Protein AF-A0A3S5JE03-F1 (afdb_monomer_lite)

Structure (mmCIF, N/CA/C/O backbone):
data_AF-A0A3S5JE03-F1
#
_entry.id   AF-A0A3S5JE03-F1
#
loop_
_atom_site.group_PDB
_atom_site.id
_atom_site.type_symbol
_atom_site.label_atom_id
_atom_site.label_alt_id
_atom_site.label_comp_id
_atom_site.label_asym_id
_atom_site.label_entity_id
_atom_site.label_seq_id
_atom_site.pdbx_PDB_ins_code
_atom_site.Cartn_x
_atom_site.Cartn_y
_atom_site.Cartn_z
_atom_site.occupancy
_atom_site.B_iso_or_equiv
_atom_site.auth_seq_id
_atom_site.auth_comp_id
_atom_site.auth_asym_id
_atom_site.auth_atom_id
_atom_site.pdbx_PDB_model_num
ATOM 1 N N . MET A 1 1 ? 0.012 -0.424 -6.201 1.00 84.38 1 MET A N 1
ATOM 2 C CA . MET A 1 1 ? 1.418 -0.102 -6.520 1.00 84.38 1 MET A CA 1
ATOM 3 C C . MET A 1 1 ? 1.694 1.390 -6.757 1.00 84.38 1 MET A C 1
ATOM 5 O O . MET A 1 1 ? 2.856 1.760 -6.828 1.00 84.38 1 MET A O 1
ATOM 9 N N . VAL A 1 2 ? 0.685 2.280 -6.731 1.00 85.44 2 VAL A N 1
ATOM 10 C CA . VAL A 1 2 ? 0.815 3.744 -6.950 1.00 85.44 2 VAL A CA 1
ATOM 11 C C . VAL A 1 2 ? 2.055 4.395 -6.312 1.00 85.44 2 VAL A C 1
ATOM 13 O O . VAL A 1 2 ? 2.769 5.113 -7.003 1.00 85.44 2 VAL A O 1
ATOM 16 N N . ASN A 1 3 ? 2.371 4.105 -5.044 1.00 88.56 3 ASN A N 1
ATOM 17 C CA . ASN A 1 3 ? 3.534 4.696 -4.361 1.00 88.56 3 ASN A CA 1
ATOM 18 C C . ASN A 1 3 ? 4.882 4.281 -4.973 1.00 88.56 3 ASN A C 1
ATOM 20 O O . ASN A 1 3 ? 5.806 5.088 -5.026 1.00 88.56 3 ASN A O 1
ATOM 24 N N . ALA A 1 4 ? 4.996 3.048 -5.475 1.00 90.75 4 ALA A N 1
ATOM 25 C CA . ALA A 1 4 ? 6.182 2.611 -6.206 1.00 90.75 4 ALA A CA 1
ATOM 26 C C . ALA A 1 4 ? 6.282 3.298 -7.576 1.00 90.75 4 ALA A C 1
ATOM 28 O O . ALA A 1 4 ? 7.376 3.632 -8.012 1.00 90.75 4 ALA A O 1
ATOM 29 N N . HIS A 1 5 ? 5.150 3.575 -8.232 1.00 92.19 5 HIS A N 1
ATOM 30 C CA . HIS A 1 5 ? 5.124 4.248 -9.535 1.00 92.19 5 HIS A CA 1
ATOM 31 C C . HIS A 1 5 ? 5.550 5.705 -9.369 1.00 92.19 5 HIS A C 1
ATOM 33 O O . HIS A 1 5 ? 6.430 6.176 -10.080 1.00 92.19 5 HIS A O 1
ATOM 39 N N . PHE A 1 6 ? 5.007 6.372 -8.348 1.00 91.88 6 PHE A N 1
ATOM 40 C CA . PHE A 1 6 ? 5.437 7.704 -7.937 1.00 91.88 6 PHE A CA 1
ATOM 41 C C . PHE A 1 6 ? 6.944 7.757 -7.644 1.00 91.88 6 PHE A C 1
ATOM 43 O O . PHE A 1 6 ? 7.623 8.680 -8.085 1.00 91.88 6 PHE A O 1
ATOM 50 N N . ALA A 1 7 ? 7.493 6.759 -6.942 1.00 94.31 7 ALA A N 1
ATOM 51 C CA . ALA A 1 7 ? 8.920 6.722 -6.634 1.00 94.31 7 ALA A CA 1
ATOM 52 C C . ALA A 1 7 ? 9.804 6.656 -7.895 1.00 94.31 7 ALA A C 1
ATOM 54 O O . ALA A 1 7 ? 10.857 7.293 -7.919 1.00 94.31 7 ALA A O 1
ATOM 55 N N . VAL A 1 8 ? 9.375 5.942 -8.946 1.00 94.56 8 VAL A N 1
ATOM 56 C CA . VAL A 1 8 ? 10.075 5.908 -10.247 1.00 94.56 8 VAL A CA 1
ATOM 57 C C . VAL A 1 8 ? 10.191 7.309 -10.836 1.00 94.56 8 VAL A C 1
ATOM 59 O O . VAL A 1 8 ? 11.275 7.720 -11.249 1.00 94.56 8 VAL A O 1
ATOM 62 N N . GLU A 1 9 ? 9.094 8.059 -10.844 1.00 92.75 9 GLU A N 1
ATOM 63 C CA . GLU A 1 9 ? 9.060 9.411 -11.404 1.00 92.75 9 GLU A CA 1
ATOM 64 C C . GLU A 1 9 ? 9.859 10.394 -10.557 1.00 92.75 9 GLU A C 1
ATOM 66 O O . GLU A 1 9 ? 10.695 11.117 -11.093 1.00 92.75 9 GLU A O 1
ATOM 71 N N . LEU A 1 10 ? 9.688 10.345 -9.233 1.00 95.12 10 LEU A N 1
ATOM 72 C CA . LEU A 1 10 ? 10.436 11.168 -8.288 1.00 95.12 10 LEU A CA 1
ATOM 73 C C . LEU A 1 10 ? 11.948 11.015 -8.490 1.00 95.12 10 LEU A C 1
ATOM 75 O O . LEU A 1 10 ? 12.663 12.012 -8.604 1.00 95.12 10 LEU A O 1
ATOM 79 N N . VAL A 1 11 ? 12.441 9.775 -8.548 1.00 96.62 11 VAL A N 1
ATOM 80 C CA . VAL A 1 11 ? 13.871 9.500 -8.743 1.00 96.62 11 VAL A CA 1
ATOM 81 C C . VAL A 1 11 ? 14.324 9.950 -10.130 1.00 96.62 11 VAL A C 1
ATOM 83 O O . VAL A 1 11 ? 15.376 10.574 -10.244 1.00 96.62 11 VAL A O 1
ATOM 86 N N . ARG A 1 12 ? 13.529 9.697 -11.177 1.00 93.25 12 ARG A N 1
ATOM 87 C CA . ARG A 1 12 ? 13.852 10.119 -12.548 1.00 93.25 12 ARG A CA 1
ATOM 88 C C . ARG A 1 12 ? 13.977 11.638 -12.672 1.00 93.25 12 ARG A C 1
ATOM 90 O O . ARG A 1 12 ? 14.873 12.118 -13.357 1.00 93.25 12 ARG A O 1
ATOM 97 N N . GLU A 1 13 ? 13.073 12.385 -12.048 1.00 95.38 13 GLU A N 1
ATOM 98 C CA . GLU A 1 13 ? 12.999 13.843 -12.180 1.00 95.38 13 GLU A CA 1
ATOM 99 C C . GLU A 1 13 ? 14.013 14.574 -11.304 1.00 95.38 13 GLU A C 1
ATOM 101 O O . GLU A 1 13 ? 14.543 15.610 -11.703 1.00 95.38 13 GLU A O 1
ATOM 106 N N . THR A 1 14 ? 14.299 14.044 -10.115 1.00 97.38 14 THR A N 1
ATOM 107 C CA . THR A 1 14 ? 15.143 14.734 -9.127 1.00 97.38 14 THR A CA 1
ATOM 108 C C . THR A 1 14 ? 16.550 14.155 -9.006 1.00 97.38 14 THR A C 1
ATOM 110 O O . THR A 1 14 ? 17.433 14.805 -8.448 1.00 97.38 14 THR A O 1
ATOM 113 N N . GLY A 1 15 ? 16.775 12.925 -9.476 1.00 95.94 15 GLY A N 1
ATOM 114 C CA . GLY A 1 15 ? 18.012 12.179 -9.238 1.00 95.94 15 GLY A CA 1
ATOM 115 C C . GLY A 1 15 ? 18.223 11.789 -7.769 1.00 95.94 15 GLY A C 1
ATOM 116 O O . GLY A 1 15 ? 19.334 11.408 -7.392 1.00 95.94 15 GLY A O 1
ATOM 117 N N . CYS A 1 16 ? 17.199 11.911 -6.914 1.00 96.88 16 CYS A N 1
ATOM 118 C CA . CYS A 1 16 ? 17.308 11.524 -5.514 1.00 96.88 16 CYS A CA 1
ATOM 119 C C . CYS A 1 16 ? 17.438 10.003 -5.363 1.00 96.88 16 CYS A C 1
ATOM 121 O O . CYS A 1 16 ? 17.145 9.224 -6.268 1.00 96.88 16 CYS A O 1
ATOM 123 N N . LYS A 1 17 ? 17.850 9.555 -4.175 1.00 96.94 17 LYS A N 1
ATOM 124 C CA . LYS A 1 17 ? 17.807 8.124 -3.852 1.00 96.94 17 LYS A CA 1
ATOM 125 C C . LYS A 1 17 ? 16.353 7.648 -3.735 1.00 96.94 17 LYS A C 1
ATOM 127 O O . LYS A 1 17 ? 15.513 8.429 -3.278 1.00 96.94 17 LYS A O 1
ATOM 132 N N . PRO A 1 18 ? 16.058 6.379 -4.075 1.00 96.12 18 PRO A N 1
ATOM 133 C CA . PRO A 1 18 ? 14.730 5.821 -3.870 1.00 96.12 18 PRO A CA 1
ATOM 134 C C . PRO A 1 18 ? 14.335 5.872 -2.383 1.00 96.12 18 PRO A C 1
ATOM 136 O O . PRO A 1 18 ? 15.181 5.600 -1.516 1.00 96.12 18 PRO A O 1
ATOM 139 N N . PRO A 1 19 ? 13.071 6.210 -2.064 1.00 93.81 19 PRO A N 1
ATOM 140 C CA . PRO A 1 19 ? 12.571 6.203 -0.693 1.00 93.81 19 PRO A CA 1
ATOM 141 C C . PRO A 1 19 ? 12.774 4.850 -0.002 1.00 93.81 19 PRO A C 1
ATOM 143 O O . PRO A 1 19 ? 12.670 3.801 -0.634 1.00 93.81 19 PRO A O 1
ATOM 146 N N . HIS A 1 20 ? 13.010 4.865 1.313 1.00 93.38 20 HIS A N 1
ATOM 147 C CA . HIS A 1 20 ? 13.356 3.660 2.081 1.00 93.38 20 HIS A CA 1
ATOM 148 C C . HIS A 1 20 ? 12.367 2.497 1.887 1.00 93.38 20 HIS A C 1
ATOM 150 O O . HIS A 1 20 ? 12.783 1.356 1.736 1.00 93.38 20 HIS A O 1
ATOM 156 N N . TYR A 1 21 ? 11.067 2.789 1.796 1.00 91.38 21 TYR A N 1
ATOM 157 C CA . TYR A 1 21 ? 10.014 1.778 1.656 1.00 91.38 21 TYR A CA 1
ATOM 158 C C . TYR A 1 21 ? 10.022 1.017 0.313 1.00 91.38 21 TYR A C 1
ATOM 160 O O . TYR A 1 21 ? 9.415 -0.046 0.233 1.00 91.38 21 TYR A O 1
ATOM 168 N N . VAL A 1 22 ? 10.676 1.531 -0.740 1.00 94.00 22 VAL A N 1
ATOM 169 C CA . VAL A 1 22 ? 10.835 0.820 -2.030 1.00 94.00 22 VAL A CA 1
ATOM 170 C C . VAL A 1 22 ? 12.235 0.258 -2.239 1.00 94.00 22 VAL A C 1
ATOM 172 O O . VAL A 1 22 ? 12.420 -0.550 -3.143 1.00 94.00 22 VAL A O 1
ATOM 175 N N . GLN A 1 23 ? 13.218 0.634 -1.417 1.00 94.88 23 GLN A N 1
ATOM 176 C CA . G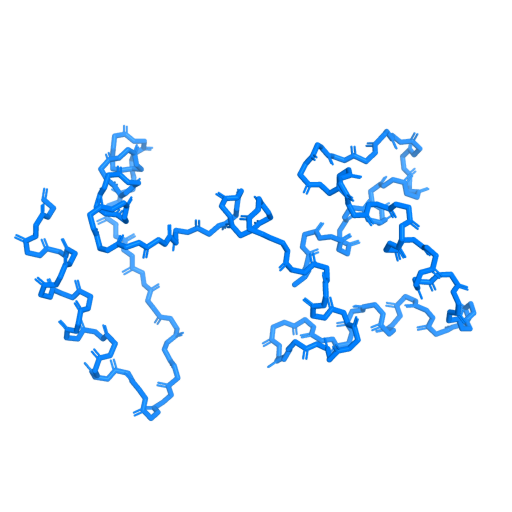LN A 1 23 ? 14.597 0.156 -1.565 1.00 94.88 23 GLN A CA 1
ATOM 177 C C . GLN A 1 23 ? 14.720 -1.373 -1.666 1.00 94.88 23 GLN A C 1
ATOM 179 O O . GLN A 1 23 ? 15.455 -1.817 -2.545 1.00 94.88 23 GLN A O 1
ATOM 184 N N . PRO A 1 24 ? 13.988 -2.189 -0.874 1.00 95.69 24 PRO A N 1
ATOM 185 C CA . PRO A 1 24 ? 14.110 -3.647 -0.951 1.00 95.69 24 PRO A CA 1
ATOM 186 C C . PRO A 1 24 ? 13.740 -4.251 -2.310 1.00 95.69 24 PRO A C 1
ATOM 188 O O . PRO A 1 24 ? 14.214 -5.333 -2.636 1.00 95.69 24 PRO A O 1
ATOM 191 N N . ILE A 1 25 ? 12.894 -3.572 -3.091 1.00 96.12 25 ILE A N 1
ATOM 192 C CA . ILE A 1 25 ? 12.425 -4.041 -4.404 1.00 96.12 25 ILE A CA 1
ATOM 193 C C . ILE A 1 25 ? 13.007 -3.234 -5.565 1.00 96.12 25 ILE A C 1
ATOM 195 O O . ILE A 1 25 ? 12.743 -3.561 -6.717 1.00 96.12 25 ILE A O 1
ATOM 199 N N . TRP A 1 26 ? 13.751 -2.161 -5.285 1.00 96.50 26 TRP A N 1
ATOM 200 C CA . TRP A 1 26 ? 14.004 -1.093 -6.250 1.00 96.50 26 TRP A CA 1
ATOM 201 C C . TRP A 1 26 ? 14.684 -1.579 -7.529 1.00 96.50 26 TRP A C 1
ATOM 203 O O . TRP A 1 26 ? 14.185 -1.313 -8.619 1.00 96.50 26 TRP A O 1
ATOM 213 N N . ASP A 1 27 ? 15.783 -2.320 -7.400 1.00 97.06 27 ASP A N 1
ATOM 214 C CA . ASP A 1 27 ? 16.578 -2.742 -8.555 1.00 97.06 27 ASP A CA 1
ATOM 215 C C . ASP A 1 27 ? 15.804 -3.726 -9.447 1.00 97.06 27 ASP A C 1
ATOM 217 O O . ASP A 1 27 ? 15.770 -3.567 -10.667 1.00 97.06 27 ASP A O 1
ATOM 221 N N . GLU A 1 28 ? 15.119 -4.711 -8.852 1.00 97.06 28 GLU A N 1
ATOM 222 C CA . GLU A 1 28 ? 14.291 -5.664 -9.606 1.00 97.06 28 GLU A CA 1
ATOM 223 C C . GLU A 1 28 ? 13.080 -4.970 -10.244 1.00 97.06 28 GLU A C 1
ATOM 225 O O . GLU A 1 28 ? 12.728 -5.247 -11.392 1.00 97.06 28 GLU A O 1
ATOM 230 N N . TYR A 1 29 ? 12.463 -4.035 -9.525 1.00 95.56 29 TYR A N 1
ATOM 231 C CA . TYR A 1 29 ? 11.323 -3.267 -10.006 1.00 95.56 29 TYR A CA 1
ATOM 232 C C . TYR A 1 29 ? 11.705 -2.353 -11.177 1.00 95.56 29 TYR A C 1
ATOM 234 O O . TYR A 1 29 ? 10.994 -2.305 -12.181 1.00 95.56 29 TYR A O 1
ATOM 242 N N . MET A 1 30 ? 12.854 -1.677 -11.101 1.00 96.06 30 MET A N 1
ATOM 243 C CA . MET A 1 30 ? 13.384 -0.881 -12.208 1.00 96.06 30 MET A CA 1
ATOM 244 C C . MET A 1 30 ? 13.730 -1.755 -13.410 1.00 96.06 30 MET A C 1
ATOM 246 O O . MET A 1 30 ? 13.335 -1.409 -14.518 1.00 96.06 30 MET A O 1
ATOM 250 N N . ALA A 1 31 ? 14.360 -2.917 -13.212 1.00 96.19 31 ALA A N 1
ATOM 251 C CA . ALA A 1 31 ? 14.634 -3.857 -14.301 1.00 96.19 31 ALA A CA 1
ATOM 252 C C . ALA A 1 31 ? 13.343 -4.350 -14.984 1.00 96.19 31 ALA A C 1
ATOM 254 O O . ALA A 1 31 ? 13.264 -4.410 -16.212 1.00 96.19 31 ALA A O 1
ATOM 255 N N . PHE A 1 32 ? 12.302 -4.649 -14.200 1.00 93.94 32 PHE A N 1
ATOM 256 C CA . PHE A 1 32 ? 10.971 -4.991 -14.706 1.00 93.94 32 PHE A CA 1
ATOM 257 C C . PHE A 1 32 ? 10.358 -3.857 -15.536 1.00 93.94 32 PHE A C 1
ATOM 259 O O . PHE A 1 32 ? 9.819 -4.098 -16.617 1.00 93.94 32 PHE A O 1
ATOM 266 N N . HIS A 1 33 ? 10.470 -2.611 -15.072 1.00 91.50 33 HIS A N 1
ATOM 267 C CA . HIS A 1 33 ? 10.007 -1.448 -15.831 1.00 91.50 33 HIS A CA 1
ATOM 268 C C . HIS A 1 33 ? 10.824 -1.205 -17.093 1.00 91.50 33 HIS A C 1
ATOM 270 O O . HIS A 1 33 ? 10.255 -0.913 -18.144 1.00 91.50 33 HIS A O 1
ATOM 276 N N . GLU A 1 34 ? 12.139 -1.361 -17.023 1.00 93.25 34 GLU A N 1
ATOM 277 C CA . GLU A 1 34 ? 13.057 -1.128 -18.132 1.00 93.25 34 GLU A CA 1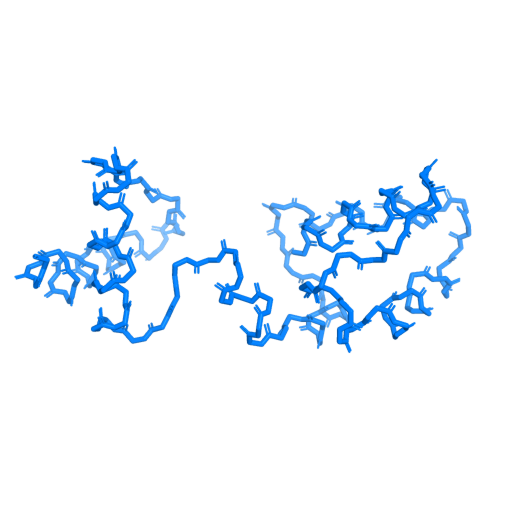
ATOM 278 C C . GLU A 1 34 ? 12.952 -2.168 -19.250 1.00 93.25 34 GLU A C 1
ATOM 280 O O . GLU A 1 34 ? 13.245 -1.844 -20.401 1.00 93.25 34 GLU A O 1
ATOM 285 N N . ALA A 1 35 ? 12.444 -3.366 -18.954 1.00 93.75 35 ALA A N 1
ATOM 286 C CA . ALA A 1 35 ? 12.153 -4.388 -19.957 1.00 93.75 35 ALA A CA 1
ATOM 287 C C . ALA A 1 35 ? 11.028 -3.986 -20.935 1.00 93.75 35 ALA A C 1
ATOM 289 O O . ALA A 1 35 ? 10.925 -4.548 -22.027 1.00 93.75 35 ALA A O 1
ATOM 290 N N . ARG A 1 36 ? 10.185 -3.008 -20.575 1.00 91.44 36 ARG A N 1
ATOM 291 C CA . ARG A 1 36 ? 9.102 -2.506 -21.434 1.00 91.44 36 ARG A CA 1
ATOM 292 C C . ARG A 1 36 ? 9.622 -1.543 -22.501 1.00 91.44 36 ARG A C 1
ATOM 294 O O . ARG A 1 36 ? 10.549 -0.764 -22.249 1.00 91.44 36 ARG A O 1
ATOM 301 N N . ALA A 1 37 ? 8.944 -1.528 -23.651 1.00 93.38 37 ALA A N 1
ATOM 302 C CA . ALA A 1 37 ? 9.190 -0.579 -24.738 1.00 93.38 37 ALA A CA 1
ATOM 303 C C . ALA A 1 37 ? 9.131 0.871 -24.231 1.00 93.38 37 ALA A C 1
ATOM 305 O O . ALA A 1 37 ? 8.212 1.243 -23.497 1.00 93.38 37 ALA A O 1
ATOM 306 N N . ALA A 1 38 ? 10.123 1.685 -24.596 1.00 91.81 38 ALA A N 1
ATOM 307 C CA . ALA A 1 38 ? 10.288 3.036 -24.060 1.00 91.81 38 ALA A CA 1
ATOM 308 C C . ALA A 1 38 ? 9.083 3.939 -24.375 1.00 91.81 38 ALA A C 1
ATOM 310 O O . ALA A 1 38 ? 8.702 4.769 -23.552 1.00 91.81 38 ALA A O 1
ATOM 311 N N . GLU A 1 39 ? 8.453 3.728 -25.529 1.00 94.25 39 GLU A N 1
ATOM 312 C CA . GLU A 1 39 ? 7.324 4.500 -26.046 1.00 94.25 39 GLU A CA 1
ATOM 313 C C . GLU A 1 39 ? 6.065 4.345 -25.183 1.00 94.25 39 GLU A C 1
ATOM 315 O O . GLU A 1 39 ? 5.272 5.278 -25.078 1.00 94.25 39 GLU A O 1
ATOM 320 N N . THR A 1 40 ? 5.881 3.181 -24.551 1.00 93.62 40 THR A N 1
ATOM 321 C CA . THR A 1 40 ? 4.664 2.845 -23.793 1.00 93.62 40 THR A CA 1
ATOM 322 C C . THR A 1 40 ? 4.920 2.577 -22.315 1.00 93.62 40 THR A C 1
ATOM 324 O O . THR A 1 40 ? 3.965 2.457 -21.551 1.00 93.62 40 THR A O 1
ATOM 327 N N . ARG A 1 41 ? 6.182 2.498 -21.874 1.00 91.50 41 ARG A N 1
ATOM 328 C CA . ARG A 1 41 ? 6.562 2.125 -20.501 1.00 91.50 41 ARG A CA 1
ATOM 329 C C . ARG A 1 41 ? 5.842 2.937 -19.430 1.00 91.50 41 ARG A C 1
ATOM 331 O O . ARG A 1 41 ? 5.323 2.355 -18.487 1.00 91.50 41 ARG A O 1
ATOM 338 N N . HIS A 1 42 ? 5.789 4.260 -19.577 1.00 89.88 42 HIS A N 1
ATOM 339 C CA . HIS A 1 42 ? 5.107 5.122 -18.608 1.00 89.88 42 HIS A CA 1
ATOM 340 C C . HIS A 1 42 ? 3.592 4.854 -18.580 1.00 89.88 42 HIS A C 1
ATOM 342 O O . HIS A 1 42 ? 3.009 4.713 -17.514 1.00 89.88 42 HIS A O 1
ATOM 348 N N . GLN A 1 43 ? 2.945 4.681 -19.733 1.00 91.62 43 GLN A N 1
ATOM 349 C CA . GLN A 1 43 ? 1.513 4.355 -19.776 1.00 91.62 43 GLN A CA 1
ATOM 350 C C . GLN A 1 43 ? 1.229 2.986 -19.146 1.00 91.62 43 GLN A C 1
ATOM 352 O O . GLN A 1 43 ? 0.282 2.841 -18.380 1.00 91.62 43 GLN A O 1
ATOM 357 N N . GLN A 1 44 ? 2.075 1.994 -19.434 1.00 90.50 44 GLN A N 1
ATOM 358 C CA . GLN A 1 44 ? 1.962 0.646 -18.878 1.00 90.50 44 GLN A CA 1
ATOM 359 C C . GLN A 1 44 ? 2.184 0.626 -17.366 1.00 90.50 44 GLN A C 1
ATOM 361 O O . GLN A 1 44 ? 1.440 -0.051 -16.667 1.00 90.50 44 GLN A O 1
ATOM 366 N N . LEU A 1 45 ? 3.142 1.413 -16.861 1.00 88.75 45 LEU A N 1
ATOM 367 C CA . LEU A 1 45 ? 3.335 1.622 -15.427 1.00 88.75 45 LEU A CA 1
ATOM 368 C C . LEU A 1 45 ? 2.019 2.083 -14.785 1.00 88.75 45 LEU A C 1
ATOM 370 O O . LEU A 1 45 ? 1.626 1.546 -13.767 1.00 88.75 45 LEU A O 1
ATOM 374 N N . HIS A 1 46 ? 1.282 3.025 -15.369 1.00 90.25 46 HIS A N 1
ATOM 375 C CA . HIS A 1 46 ? 0.071 3.571 -14.736 1.00 90.25 46 HIS A CA 1
ATOM 376 C C . HIS A 1 46 ? -1.237 2.829 -15.062 1.00 90.25 46 HIS A C 1
ATOM 378 O O . HIS A 1 46 ? -2.271 3.143 -14.471 1.00 90.25 46 HIS A O 1
ATOM 384 N N . ALA A 1 47 ? -1.218 1.826 -15.943 1.00 90.12 47 ALA A N 1
ATOM 385 C CA . ALA A 1 47 ? -2.427 1.180 -16.462 1.00 90.12 47 ALA A CA 1
ATOM 386 C C . ALA A 1 47 ? -3.304 0.505 -15.386 1.00 90.12 47 ALA A C 1
ATOM 388 O O . ALA A 1 47 ? -4.518 0.401 -15.553 1.00 90.12 47 ALA A O 1
ATOM 389 N N . SER A 1 48 ? -2.709 0.058 -14.277 1.00 84.94 48 SER A N 1
ATOM 390 C CA . SER A 1 48 ? -3.391 -0.679 -13.206 1.00 84.94 48 SER A CA 1
ATOM 391 C C . SER A 1 48 ? -3.969 0.215 -12.093 1.00 84.94 48 SER A C 1
ATOM 393 O O . SER A 1 48 ? -4.727 -0.258 -11.242 1.00 84.94 48 SER A O 1
ATOM 395 N N . HIS A 1 49 ? -3.658 1.520 -12.082 1.00 87.19 49 HIS A N 1
ATOM 396 C CA . HIS A 1 49 ? -4.002 2.443 -10.988 1.00 87.19 49 HIS A CA 1
ATOM 397 C C . HIS A 1 49 ? -5.488 2.393 -10.612 1.00 87.19 49 HIS A C 1
ATOM 399 O O . HIS A 1 49 ? -6.359 2.590 -11.454 1.00 87.19 49 HIS A O 1
ATOM 405 N N . TYR A 1 50 ? -5.763 2.135 -9.328 1.00 75.94 50 TYR A N 1
ATOM 406 C CA . TYR A 1 50 ? -7.109 2.057 -8.739 1.00 75.94 50 TYR A CA 1
ATOM 407 C C . TYR A 1 50 ? -8.096 1.091 -9.422 1.00 75.94 50 TYR A C 1
ATOM 409 O O . TYR A 1 50 ? -9.288 1.147 -9.129 1.00 75.94 50 TYR A O 1
ATOM 417 N N . SER A 1 51 ? -7.630 0.194 -10.296 1.00 84.44 51 SER A N 1
ATOM 418 C CA . SER A 1 51 ? -8.496 -0.750 -11.011 1.00 84.44 51 SER A CA 1
ATOM 419 C C . SER A 1 51 ? -8.217 -2.198 -10.624 1.00 84.44 51 SER A C 1
ATOM 421 O O . SER A 1 51 ? -9.118 -2.900 -10.175 1.00 84.44 51 SER A O 1
ATOM 423 N N . HIS A 1 52 ? -6.973 -2.648 -10.763 1.00 88.25 52 HIS A N 1
ATOM 424 C CA . HIS A 1 52 ? -6.566 -4.017 -10.468 1.00 88.25 52 HIS A CA 1
ATOM 425 C C . HIS A 1 52 ?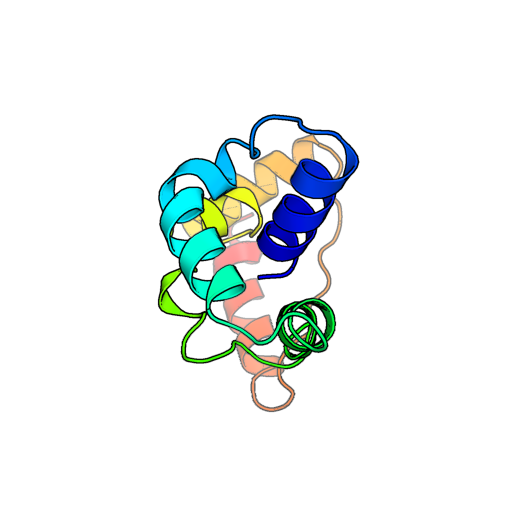 -5.085 -4.070 -10.087 1.00 88.25 52 HIS A C 1
ATOM 427 O O . HIS A 1 52 ? -4.356 -3.091 -10.227 1.00 88.25 52 HIS A O 1
ATOM 433 N N . LEU A 1 53 ? -4.635 -5.217 -9.581 1.00 89.81 53 LEU A N 1
ATOM 434 C CA . LEU A 1 53 ? -3.213 -5.501 -9.420 1.00 89.81 53 LEU A CA 1
ATOM 435 C C . LEU A 1 53 ? -2.725 -6.241 -10.665 1.00 89.81 53 LEU A C 1
ATOM 437 O O . LEU A 1 53 ? -3.285 -7.282 -11.010 1.00 89.81 53 LEU A O 1
ATOM 441 N N . ASP A 1 54 ? -1.703 -5.706 -11.329 1.00 90.75 54 ASP A N 1
ATOM 442 C CA . ASP A 1 54 ? -1.048 -6.398 -12.439 1.00 90.75 54 ASP A CA 1
ATOM 443 C C . ASP A 1 54 ? -0.408 -7.708 -11.921 1.00 90.75 54 ASP A C 1
ATOM 445 O O . ASP A 1 54 ? 0.304 -7.674 -10.909 1.00 90.75 54 ASP A O 1
ATOM 449 N N . PRO A 1 55 ? -0.665 -8.871 -12.556 1.00 92.12 55 PRO A N 1
ATOM 450 C CA . PRO A 1 55 ? -0.165 -10.155 -12.066 1.00 92.12 55 PRO A CA 1
ATOM 451 C C . PRO A 1 55 ? 1.363 -10.260 -11.993 1.00 92.12 55 PRO A C 1
ATOM 453 O O . PRO A 1 55 ? 1.883 -10.908 -11.087 1.00 92.12 55 PRO A O 1
ATOM 456 N N . GLU A 1 56 ? 2.088 -9.639 -12.924 1.00 91.75 56 GLU A N 1
ATOM 457 C CA . GLU A 1 56 ? 3.554 -9.642 -12.924 1.00 91.75 56 GLU A CA 1
ATOM 458 C C . GLU A 1 56 ? 4.113 -8.678 -11.877 1.00 91.75 56 GLU A C 1
ATOM 460 O O . GLU A 1 56 ? 5.187 -8.913 -11.316 1.00 91.75 56 GLU A O 1
ATOM 465 N N . GLU A 1 57 ? 3.378 -7.602 -11.598 1.00 92.12 57 GLU A N 1
ATOM 466 C CA . GLU A 1 57 ? 3.735 -6.619 -10.583 1.00 92.12 57 GLU A CA 1
ATOM 467 C C . GLU A 1 57 ? 3.415 -7.089 -9.154 1.00 92.12 57 GLU A C 1
ATOM 469 O O . GLU A 1 57 ? 4.041 -6.639 -8.193 1.00 92.12 57 GLU A O 1
ATOM 474 N N . ALA A 1 58 ? 2.488 -8.038 -8.993 1.00 93.75 58 ALA A N 1
ATOM 475 C CA . ALA A 1 58 ? 2.054 -8.554 -7.696 1.00 93.75 58 ALA A CA 1
ATOM 476 C C . ALA A 1 58 ? 3.209 -9.053 -6.810 1.00 93.75 58 ALA A C 1
ATOM 478 O O . ALA A 1 58 ? 3.152 -8.908 -5.589 1.00 93.75 58 ALA A O 1
ATOM 479 N N . ARG A 1 59 ? 4.289 -9.575 -7.409 1.00 94.44 59 ARG A N 1
ATOM 480 C CA . ARG A 1 59 ? 5.492 -10.032 -6.685 1.00 94.44 59 ARG A CA 1
ATOM 481 C C . ARG A 1 59 ? 6.218 -8.925 -5.913 1.00 94.44 59 ARG A C 1
ATOM 483 O O . ARG A 1 59 ? 6.955 -9.228 -4.982 1.00 94.44 59 ARG A O 1
ATOM 490 N N . PHE A 1 60 ? 6.006 -7.660 -6.277 1.00 95.00 60 PHE A N 1
ATOM 491 C CA . PHE A 1 60 ? 6.620 -6.505 -5.618 1.00 95.00 60 PHE A CA 1
ATOM 492 C C . PHE A 1 60 ? 5.802 -5.984 -4.429 1.00 95.00 60 PHE A C 1
ATOM 494 O O . PHE A 1 60 ? 6.254 -5.098 -3.702 1.00 95.00 60 PHE A O 1
ATOM 501 N N . VAL A 1 61 ? 4.604 -6.532 -4.197 1.00 93.81 61 VAL A N 1
ATOM 502 C CA . VAL A 1 61 ? 3.781 -6.211 -3.027 1.00 93.81 61 VAL A CA 1
ATOM 503 C C . VAL A 1 61 ? 4.315 -6.982 -1.817 1.00 93.81 61 VAL A C 1
ATOM 505 O O . VAL A 1 61 ? 3.847 -8.069 -1.485 1.00 93.81 61 VAL A O 1
ATOM 508 N N . ILE A 1 62 ? 5.326 -6.417 -1.158 1.00 93.88 62 ILE A N 1
ATOM 509 C CA . ILE A 1 62 ? 5.966 -7.020 0.019 1.00 93.88 62 ILE A CA 1
ATOM 510 C C . ILE A 1 62 ? 5.318 -6.557 1.340 1.00 93.88 62 ILE A C 1
ATOM 512 O O . ILE A 1 62 ? 4.743 -5.464 1.388 1.00 93.88 62 ILE A O 1
ATOM 516 N N . PRO A 1 63 ? 5.434 -7.333 2.441 1.00 92.00 63 PRO A N 1
ATOM 517 C CA . PRO A 1 63 ? 4.843 -6.979 3.735 1.00 92.00 63 PRO A CA 1
ATOM 518 C C . PRO A 1 63 ? 5.231 -5.589 4.247 1.00 92.00 63 PRO A C 1
ATOM 520 O O . PRO A 1 63 ? 4.380 -4.873 4.773 1.00 92.00 63 PRO A O 1
ATOM 523 N N . ASP A 1 64 ? 6.487 -5.185 4.057 1.00 89.38 64 ASP A N 1
ATOM 524 C CA . ASP A 1 64 ? 6.978 -3.877 4.502 1.00 89.38 64 ASP A CA 1
ATOM 525 C C . ASP A 1 64 ? 6.291 -2.730 3.756 1.00 89.38 64 ASP A C 1
ATOM 527 O O . ASP A 1 64 ? 5.950 -1.713 4.357 1.00 89.38 64 ASP A O 1
ATOM 531 N N . LEU A 1 65 ? 6.007 -2.918 2.463 1.00 91.56 65 LEU A N 1
ATOM 532 C CA . LEU A 1 65 ? 5.297 -1.931 1.657 1.00 91.56 65 LEU A CA 1
ATOM 533 C C . LEU A 1 65 ? 3.834 -1.804 2.095 1.00 91.56 65 LEU A C 1
ATOM 535 O O . LEU A 1 65 ? 3.312 -0.695 2.174 1.00 91.56 65 LEU A O 1
ATOM 539 N N . ILE A 1 66 ? 3.183 -2.926 2.421 1.00 92.69 66 ILE A N 1
ATOM 540 C CA . ILE A 1 66 ? 1.817 -2.927 2.962 1.00 92.69 66 ILE A CA 1
ATOM 541 C C . ILE A 1 66 ? 1.787 -2.167 4.293 1.00 92.69 66 ILE A C 1
ATOM 543 O O . ILE A 1 66 ? 0.990 -1.248 4.458 1.00 92.69 66 ILE A O 1
ATOM 547 N N . LYS A 1 67 ? 2.685 -2.499 5.226 1.00 89.25 67 LYS A N 1
ATOM 548 C CA . LYS A 1 67 ? 2.739 -1.871 6.556 1.00 89.25 67 LYS A CA 1
ATOM 549 C C . LYS A 1 67 ? 3.095 -0.385 6.511 1.00 89.25 67 LYS A C 1
ATOM 551 O O . LYS A 1 67 ? 2.676 0.361 7.387 1.00 89.25 67 LYS A O 1
ATOM 556 N N . ALA A 1 68 ? 3.853 0.055 5.507 1.00 89.50 68 ALA A N 1
ATOM 557 C CA . ALA A 1 68 ? 4.222 1.460 5.358 1.00 89.50 68 ALA A CA 1
ATOM 558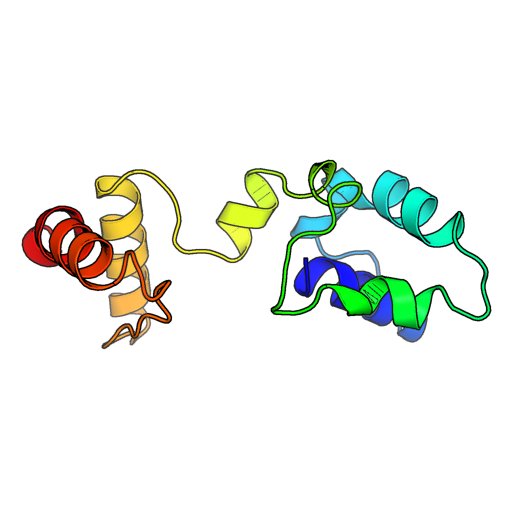 C C . ALA A 1 68 ? 3.047 2.365 4.941 1.00 89.50 68 ALA A C 1
ATOM 560 O O . ALA A 1 68 ? 3.091 3.565 5.201 1.00 89.50 68 ALA A O 1
ATOM 561 N N . PHE A 1 69 ? 2.023 1.820 4.275 1.00 91.00 69 PHE A N 1
ATOM 562 C CA . PHE A 1 69 ? 0.983 2.626 3.619 1.00 91.00 69 PHE A CA 1
ATOM 563 C C . PHE A 1 69 ? -0.453 2.225 3.933 1.00 91.00 69 PHE A C 1
ATOM 565 O O . PHE A 1 69 ? -1.380 2.930 3.532 1.00 91.00 69 PHE A O 1
ATOM 572 N N . CYS A 1 70 ? -0.665 1.100 4.605 1.00 93.44 70 CYS A N 1
ATOM 573 C CA . CYS A 1 70 ? -1.990 0.577 4.888 1.00 93.44 70 CYS A CA 1
ATOM 574 C C . CYS A 1 70 ? -2.171 0.344 6.384 1.00 93.44 70 CYS A C 1
ATOM 576 O O . CYS A 1 70 ? -1.246 -0.072 7.074 1.00 93.44 70 CYS A O 1
ATOM 578 N N . ILE A 1 71 ? -3.410 0.518 6.844 1.00 94.50 71 ILE A N 1
ATOM 579 C CA . ILE A 1 71 ? -3.862 -0.042 8.115 1.00 94.50 71 ILE A CA 1
ATOM 580 C C . ILE A 1 71 ? -4.149 -1.521 7.854 1.00 94.50 71 ILE A C 1
ATOM 582 O O . ILE A 1 71 ? -5.139 -1.862 7.205 1.00 94.50 71 ILE A O 1
ATOM 586 N N . ALA A 1 72 ? -3.239 -2.392 8.277 1.00 94.50 72 ALA A N 1
ATOM 587 C CA . ALA A 1 72 ? -3.282 -3.814 7.954 1.00 94.50 72 ALA A CA 1
ATOM 588 C C . ALA A 1 72 ? -2.741 -4.667 9.104 1.00 94.50 72 ALA A C 1
ATOM 590 O O . ALA A 1 72 ? -1.903 -4.215 9.883 1.00 94.50 72 ALA A O 1
ATOM 591 N N . GLY A 1 73 ? -3.205 -5.914 9.185 1.00 94.12 73 GLY A N 1
ATOM 592 C CA . GLY A 1 73 ? -2.806 -6.871 10.216 1.00 94.12 73 GLY A CA 1
ATOM 593 C C . GLY A 1 73 ? -3.991 -7.659 10.761 1.00 94.12 73 GLY A C 1
ATOM 594 O O . GLY A 1 73 ? -5.081 -7.657 10.183 1.00 94.12 73 GLY A O 1
ATOM 595 N N . GLN A 1 74 ? -3.767 -8.344 11.877 1.00 95.88 74 GLN A N 1
ATOM 596 C CA . GLN A 1 74 ? -4.831 -8.927 12.686 1.00 95.88 74 GLN A CA 1
ATOM 597 C C . GLN A 1 74 ? -5.666 -7.826 13.365 1.00 95.88 74 GLN A C 1
ATOM 599 O O . GLN A 1 74 ? -5.200 -6.691 13.491 1.00 95.88 74 GLN A O 1
ATOM 604 N N . PRO A 1 75 ? -6.897 -8.130 13.819 1.00 97.00 75 PRO A N 1
ATOM 605 C CA . PRO A 1 75 ? -7.781 -7.125 14.406 1.00 97.00 75 PRO A CA 1
ATOM 606 C C . PRO A 1 75 ? -7.141 -6.316 15.540 1.00 97.00 75 PRO A C 1
ATOM 608 O O . PRO A 1 75 ? -7.303 -5.104 15.588 1.00 97.00 75 PRO A O 1
ATOM 611 N N . GLU A 1 76 ? -6.371 -6.962 16.414 1.00 97.44 76 GLU A N 1
ATOM 612 C CA . GLU A 1 76 ? -5.687 -6.312 17.535 1.00 97.44 76 GLU A CA 1
ATOM 613 C C . GLU A 1 76 ? -4.594 -5.340 17.056 1.00 97.44 76 GLU A C 1
ATOM 615 O O . GLU A 1 76 ? -4.465 -4.245 17.592 1.00 97.44 76 GLU A O 1
ATOM 620 N N . GLU A 1 77 ? -3.854 -5.693 16.000 1.00 97.12 77 GLU A N 1
ATOM 621 C CA . GLU A 1 77 ? -2.846 -4.810 15.396 1.00 97.12 77 GLU A CA 1
ATOM 622 C C . GLU A 1 77 ? -3.493 -3.597 14.714 1.00 97.12 77 GLU A C 1
ATOM 624 O O . GLU A 1 77 ? -2.927 -2.504 14.719 1.00 97.12 77 GLU A O 1
ATOM 629 N N . ILE A 1 78 ? -4.676 -3.781 14.120 1.00 97.00 78 ILE A N 1
ATOM 630 C CA . ILE A 1 78 ? -5.450 -2.694 13.514 1.00 97.00 78 ILE A CA 1
ATOM 631 C C . ILE A 1 78 ? -5.952 -1.731 14.596 1.00 97.00 78 ILE A C 1
ATOM 633 O O . ILE A 1 78 ? -5.841 -0.522 14.415 1.00 97.00 78 ILE A O 1
ATOM 637 N N . VAL A 1 79 ? -6.463 -2.239 15.724 1.00 97.81 79 VAL A N 1
ATOM 638 C CA . VAL A 1 79 ? -6.909 -1.404 16.856 1.00 97.81 79 VAL A CA 1
ATOM 639 C C . VAL A 1 79 ? -5.779 -0.501 17.351 1.00 97.81 79 VAL A C 1
ATOM 641 O O . VAL A 1 79 ? -5.978 0.704 17.491 1.00 97.81 79 VAL A O 1
ATOM 644 N N . GLU A 1 80 ? -4.578 -1.045 17.556 1.00 97.94 80 GLU A N 1
ATOM 645 C CA . GLU A 1 80 ? -3.440 -0.242 18.017 1.00 97.94 80 GLU A CA 1
ATOM 646 C C . GLU A 1 80 ? -3.046 0.845 17.003 1.00 97.94 80 GLU A C 1
ATOM 648 O O . GLU A 1 80 ? -2.872 2.005 17.379 1.00 97.94 80 GLU A O 1
ATOM 653 N N . GLN A 1 81 ? -3.014 0.518 15.705 1.00 97.25 81 GLN A N 1
ATOM 654 C CA . GLN A 1 81 ? -2.772 1.510 14.647 1.00 97.25 81 GLN A CA 1
ATOM 655 C C . GLN A 1 81 ? -3.820 2.633 14.654 1.00 97.25 81 GLN A C 1
ATOM 657 O O . GLN A 1 81 ? -3.477 3.807 14.515 1.00 97.25 81 GLN A O 1
ATOM 662 N N . LEU A 1 82 ? -5.099 2.295 14.834 1.00 97.00 82 LEU A N 1
ATOM 663 C CA . LEU A 1 82 ? -6.182 3.275 14.870 1.00 97.00 82 LEU A CA 1
ATOM 664 C C . LEU A 1 82 ? -6.136 4.164 16.111 1.00 97.00 82 LEU A C 1
ATOM 666 O O . LEU A 1 82 ? -6.343 5.367 15.980 1.00 97.00 82 LEU A O 1
ATOM 670 N N . ARG A 1 83 ? -5.813 3.616 17.287 1.00 97.50 83 ARG A N 1
ATOM 671 C CA . ARG A 1 83 ? -5.605 4.406 18.513 1.00 97.50 83 ARG A CA 1
ATOM 672 C C . ARG A 1 83 ? -4.461 5.400 18.355 1.00 97.50 83 ARG A C 1
ATOM 674 O O . ARG A 1 83 ? -4.549 6.534 18.821 1.00 97.50 83 ARG A O 1
ATOM 681 N N . ASP A 1 84 ? -3.385 5.004 17.685 1.00 97.62 84 ASP A N 1
ATOM 682 C CA . ASP A 1 84 ? -2.269 5.907 17.412 1.00 97.62 84 ASP A CA 1
ATOM 683 C C . ASP A 1 84 ? -2.629 7.001 16.402 1.00 97.62 84 ASP A C 1
ATOM 685 O O . ASP A 1 84 ? -2.180 8.140 16.547 1.00 97.62 84 ASP A O 1
ATOM 689 N N . LEU A 1 85 ? -3.467 6.697 15.411 1.00 96.88 85 LEU A N 1
ATOM 690 C CA . LEU A 1 85 ? -4.003 7.698 14.487 1.00 96.88 85 LEU A CA 1
ATOM 691 C C . LEU A 1 85 ? -5.019 8.629 15.165 1.00 96.88 85 LEU A C 1
ATOM 693 O O . LEU A 1 85 ? -5.034 9.824 14.877 1.00 96.88 85 LEU A O 1
ATOM 697 N N . GLU A 1 86 ? -5.827 8.127 16.098 1.00 97.31 86 GLU A N 1
ATOM 698 C CA . GLU A 1 86 ? -6.765 8.934 16.886 1.00 97.31 86 GLU A CA 1
ATOM 699 C C . GLU A 1 86 ? -6.023 9.988 17.718 1.00 97.31 86 GLU A C 1
ATOM 701 O O . GLU A 1 86 ? -6.379 11.167 17.691 1.00 97.31 86 GLU A O 1
ATOM 706 N N . LYS A 1 87 ? -4.901 9.612 18.351 1.00 98.00 87 LYS A N 1
ATOM 707 C CA . LYS A 1 87 ? -4.000 10.561 19.037 1.00 98.00 87 LYS A CA 1
ATOM 708 C C . LYS A 1 87 ? -3.439 11.637 18.097 1.00 98.00 87 LYS A C 1
ATOM 710 O O . LYS A 1 87 ? -3.090 12.722 18.556 1.00 98.00 87 LYS A O 1
ATOM 715 N N . GLN A 1 88 ? -3.343 11.346 16.799 1.00 97.88 88 GLN A N 1
ATOM 716 C CA . GLN A 1 88 ? -2.909 12.280 15.751 1.00 97.88 88 GLN A CA 1
ATOM 717 C C . GLN A 1 88 ? -4.071 13.091 15.147 1.00 97.88 88 GLN A C 1
ATOM 719 O O . GLN A 1 88 ? -3.842 13.936 14.282 1.00 97.88 88 GLN A O 1
ATOM 724 N N . GLY A 1 89 ? -5.305 12.875 15.612 1.00 97.94 89 GLY A N 1
ATOM 725 C CA . GLY A 1 89 ? -6.493 13.627 15.209 1.00 97.94 89 GLY A CA 1
ATOM 726 C C . GLY A 1 89 ? -7.416 12.910 14.221 1.00 97.94 89 GLY A C 1
ATOM 727 O O . GLY A 1 89 ? -8.356 13.534 13.727 1.00 97.94 89 GLY A O 1
ATOM 728 N N . LEU A 1 90 ? -7.191 11.624 13.926 1.00 96.62 90 LEU A N 1
ATOM 729 C CA . LEU A 1 90 ? -8.160 10.824 13.173 1.00 96.62 90 LEU A CA 1
ATOM 730 C C . LEU A 1 90 ? -9.455 10.683 13.988 1.00 96.62 90 LEU A C 1
ATOM 732 O O . LEU A 1 90 ? -9.415 10.268 15.139 1.00 96.62 90 LEU A O 1
ATOM 736 N N . ASN A 1 91 ? -10.606 10.994 13.391 1.00 95.94 91 ASN A N 1
ATOM 737 C CA . ASN A 1 91 ? -11.907 10.919 14.073 1.00 95.94 91 ASN A CA 1
ATOM 738 C C . ASN A 1 91 ? -12.966 10.092 13.326 1.00 95.94 91 ASN A C 1
ATOM 740 O O . ASN A 1 91 ? -14.053 9.866 13.855 1.00 95.94 91 ASN A O 1
ATOM 744 N N . ALA A 1 92 ? -12.677 9.656 12.098 1.00 93.50 92 ALA A N 1
ATOM 745 C CA . ALA A 1 92 ? -13.587 8.870 11.279 1.00 93.50 92 ALA A CA 1
ATOM 746 C C . ALA A 1 92 ? -12.825 8.070 10.215 1.00 93.50 92 ALA A C 1
ATOM 748 O O . ALA A 1 92 ? -11.763 8.481 9.748 1.00 93.50 92 ALA A O 1
ATOM 749 N N . ILE A 1 93 ? -13.413 6.947 9.797 1.00 91.75 93 ILE A N 1
ATOM 750 C CA . ILE A 1 93 ? -12.936 6.104 8.695 1.00 91.75 93 ILE A CA 1
ATOM 751 C C . ILE A 1 93 ? -14.104 5.883 7.737 1.00 91.75 93 ILE A C 1
ATOM 753 O O . ILE A 1 93 ? -15.235 5.662 8.167 1.00 91.75 93 ILE A O 1
ATOM 757 N N . SER A 1 94 ? -13.823 5.928 6.438 1.00 92.12 94 SER A N 1
ATOM 758 C CA . SER A 1 94 ? -14.779 5.592 5.385 1.00 92.12 94 SER A CA 1
ATOM 759 C C . SER A 1 94 ? -14.248 4.427 4.560 1.00 92.12 94 SER A C 1
ATOM 761 O O . SER A 1 94 ? -13.053 4.359 4.274 1.00 92.12 94 SER A O 1
ATOM 763 N N . PHE A 1 95 ? -15.138 3.516 4.172 1.00 89.88 95 PHE A N 1
ATOM 764 C CA . PHE A 1 95 ? -14.795 2.331 3.394 1.00 89.88 95 PHE A CA 1
ATOM 765 C C . PHE A 1 95 ? -15.292 2.448 1.957 1.00 89.88 95 PHE A C 1
ATOM 767 O O . PHE A 1 95 ? -16.453 2.770 1.713 1.00 89.88 95 PHE A O 1
ATOM 774 N N . ILE A 1 96 ? -14.429 2.079 1.010 1.00 89.62 96 ILE A N 1
ATOM 775 C CA . ILE A 1 96 ? -14.822 1.722 -0.355 1.00 89.62 96 ILE A CA 1
ATOM 776 C C . ILE A 1 96 ? -14.809 0.196 -0.417 1.00 89.62 96 ILE A C 1
ATOM 778 O O . ILE A 1 96 ? -13.777 -0.422 -0.673 1.00 89.62 96 ILE A O 1
ATOM 782 N N . ALA A 1 97 ? -15.941 -0.414 -0.077 1.00 89.12 97 ALA A N 1
ATOM 783 C CA . ALA A 1 97 ? -16.062 -1.865 -0.037 1.00 89.12 97 ALA A CA 1
ATOM 784 C C . ALA A 1 97 ? -16.492 -2.431 -1.403 1.00 89.12 97 ALA A C 1
ATOM 786 O O . ALA A 1 97 ? -17.309 -1.801 -2.084 1.00 89.12 97 ALA A O 1
ATOM 787 N N . PRO A 1 98 ? -16.019 -3.634 -1.783 1.00 88.75 98 PRO A N 1
ATOM 788 C CA . PRO A 1 98 ? -16.601 -4.382 -2.892 1.00 88.75 98 PRO A CA 1
ATOM 789 C C . PRO A 1 98 ? -18.103 -4.585 -2.675 1.00 88.75 98 PRO A C 1
ATOM 791 O O . PRO A 1 98 ? -18.545 -4.843 -1.550 1.00 88.75 98 PRO A O 1
ATOM 794 N N . GLU A 1 99 ? -18.896 -4.458 -3.739 1.00 91.31 99 GLU A N 1
ATOM 795 C CA . GLU A 1 99 ? -20.359 -4.442 -3.634 1.00 91.31 99 GLU A CA 1
ATOM 796 C C . GLU A 1 99 ? -20.917 -5.710 -2.972 1.00 91.31 99 GLU A C 1
ATOM 798 O O . GLU A 1 99 ? -21.783 -5.627 -2.097 1.00 91.31 99 GLU A O 1
ATOM 803 N N . ASP A 1 100 ? -20.375 -6.865 -3.346 1.00 95.44 100 ASP A N 1
ATOM 804 C CA . ASP A 1 100 ? -20.755 -8.194 -2.869 1.00 95.44 100 ASP A CA 1
ATOM 805 C C . ASP A 1 100 ? -20.319 -8.470 -1.419 1.00 95.44 100 ASP A C 1
ATOM 807 O O . ASP A 1 100 ? -20.872 -9.352 -0.762 1.00 95.44 100 ASP A O 1
ATOM 811 N N . GLN A 1 101 ? -19.363 -7.698 -0.891 1.00 93.94 101 GLN A N 1
ATOM 812 C CA . GLN A 1 101 ? -18.783 -7.898 0.442 1.00 93.94 101 GLN A CA 1
ATOM 813 C C . GLN A 1 101 ? -19.106 -6.778 1.435 1.00 93.94 101 GLN A C 1
ATOM 815 O O . GLN A 1 101 ? -18.786 -6.914 2.617 1.00 93.94 101 GLN A O 1
ATOM 820 N N . ARG A 1 102 ? -19.774 -5.696 1.006 1.00 94.12 102 ARG A N 1
ATOM 821 C CA . ARG A 1 102 ? -19.957 -4.475 1.814 1.00 94.12 102 ARG A CA 1
ATOM 822 C C . ARG A 1 102 ? -20.508 -4.723 3.219 1.00 94.12 102 ARG A C 1
ATOM 824 O O . ARG A 1 102 ? -19.942 -4.226 4.185 1.00 94.12 102 ARG A O 1
ATOM 831 N N . TYR A 1 103 ? -21.571 -5.518 3.355 1.00 95.06 103 TYR A N 1
ATOM 832 C CA . TYR A 1 103 ? -22.212 -5.744 4.655 1.00 95.06 103 TYR A CA 1
ATOM 833 C C . TYR A 1 103 ? -21.337 -6.580 5.582 1.00 95.06 103 TYR A C 1
ATOM 835 O O . TYR A 1 103 ? -21.196 -6.247 6.753 1.00 95.06 103 TYR A O 1
ATOM 843 N N . ARG A 1 104 ? -20.714 -7.633 5.043 1.00 95.75 104 ARG A N 1
ATOM 844 C CA . ARG A 1 104 ? -19.840 -8.513 5.816 1.00 95.75 104 ARG A CA 1
ATOM 845 C C . ARG A 1 104 ? -18.582 -7.785 6.273 1.00 95.75 104 ARG A C 1
ATOM 847 O O . ARG A 1 104 ? -18.207 -7.921 7.429 1.00 95.75 104 ARG A O 1
ATOM 854 N N . LEU A 1 105 ? -17.967 -6.996 5.390 1.00 94.75 105 LEU A N 1
ATOM 855 C CA . LEU A 1 105 ? -16.798 -6.183 5.723 1.00 94.75 105 LEU A CA 1
ATOM 856 C C . LEU A 1 105 ? -17.122 -5.211 6.859 1.00 94.75 105 LEU A C 1
ATOM 858 O O . LEU A 1 105 ? -16.378 -5.156 7.834 1.00 94.75 105 LEU A O 1
ATOM 862 N N . ILE A 1 106 ? -18.241 -4.486 6.754 1.00 94.44 106 ILE A N 1
ATOM 863 C CA . ILE A 1 106 ? -18.671 -3.541 7.790 1.00 94.44 106 ILE A CA 1
ATOM 864 C C . ILE A 1 106 ? -18.937 -4.275 9.108 1.00 94.44 106 ILE A C 1
ATOM 866 O O . ILE A 1 106 ? -18.431 -3.849 10.139 1.00 94.44 106 ILE A O 1
ATOM 870 N N . GLU A 1 107 ? -19.670 -5.392 9.093 1.00 95.75 107 GLU A N 1
ATOM 871 C CA . GLU A 1 107 ? -19.964 -6.157 10.309 1.00 95.75 107 GLU A CA 1
ATOM 872 C C . GLU A 1 107 ? -18.694 -6.704 10.977 1.00 95.75 107 GLU A C 1
ATOM 874 O O . GLU A 1 107 ? -18.514 -6.538 12.186 1.00 95.75 107 GLU A O 1
ATOM 879 N N . ASP A 1 108 ? -17.803 -7.335 10.208 1.00 95.88 108 ASP A N 1
ATOM 880 C CA . ASP A 1 108 ? -16.551 -7.879 10.732 1.00 95.88 108 ASP A CA 1
ATOM 881 C C . ASP A 1 108 ? -15.669 -6.759 11.303 1.00 95.88 108 ASP A C 1
ATOM 883 O O . ASP A 1 108 ? -15.117 -6.918 12.392 1.00 95.88 108 ASP A O 1
ATOM 887 N N . PHE A 1 109 ? -15.567 -5.612 10.624 1.00 95.75 109 PHE A N 1
ATOM 888 C CA . PHE A 1 109 ? -14.789 -4.478 11.120 1.00 95.75 109 PHE A CA 1
ATOM 889 C C . PHE A 1 109 ? -15.405 -3.871 12.386 1.00 95.75 109 PHE A C 1
ATOM 891 O O . PHE A 1 109 ? -14.694 -3.638 13.364 1.00 95.75 109 PHE A O 1
ATOM 898 N N . SER A 1 110 ? -16.728 -3.684 12.421 1.00 95.56 110 SER A N 1
ATOM 899 C CA . SER A 1 110 ? -17.425 -3.199 13.612 1.00 95.56 110 SER A CA 1
ATOM 900 C C . SER A 1 110 ? -17.178 -4.111 14.815 1.00 95.56 110 SER A C 1
ATOM 902 O O . SER A 1 110 ? -16.709 -3.644 15.846 1.00 95.56 110 SER A O 1
ATOM 904 N N . ARG A 1 111 ? -17.393 -5.423 14.667 1.00 97.44 111 ARG A N 1
ATOM 905 C CA . ARG A 1 111 ? -17.291 -6.380 15.782 1.00 97.44 111 ARG A CA 1
ATOM 906 C C . ARG A 1 111 ? -15.865 -6.662 16.234 1.00 97.44 111 ARG A C 1
ATOM 908 O O . ARG A 1 111 ? -15.620 -6.954 17.401 1.00 97.44 111 ARG A O 1
ATOM 915 N N . ARG A 1 112 ? -14.918 -6.706 15.295 1.00 97.62 112 ARG A N 1
ATOM 916 C CA . ARG A 1 112 ? -13.553 -7.167 15.589 1.00 97.62 112 ARG A CA 1
ATOM 917 C C . ARG A 1 112 ? -12.592 -6.028 15.883 1.00 97.62 112 ARG A C 1
ATOM 919 O O . ARG A 1 112 ? -11.591 -6.297 16.542 1.00 97.62 112 ARG A O 1
ATOM 926 N N . VAL A 1 113 ? -12.885 -4.820 15.397 1.00 97.06 113 VAL A N 1
ATOM 927 C CA . VAL A 1 113 ? -12.034 -3.633 15.544 1.00 97.06 113 VAL A CA 1
ATOM 928 C C . VAL A 1 113 ? -12.750 -2.558 16.357 1.00 97.06 113 VAL A C 1
ATOM 930 O O . VAL A 1 113 ? -12.288 -2.250 17.447 1.00 97.06 113 VAL A O 1
ATOM 933 N N . ILE A 1 114 ? -13.882 -2.022 15.886 1.00 95.88 114 ILE A N 1
ATOM 934 C CA . ILE A 1 114 ? -14.532 -0.866 16.537 1.00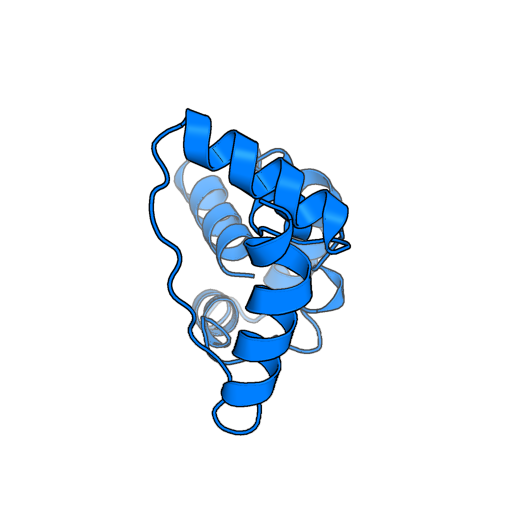 95.88 114 ILE A CA 1
ATOM 935 C C . ILE A 1 114 ? -15.023 -1.194 17.954 1.00 95.88 114 ILE A C 1
ATOM 937 O O . ILE A 1 114 ? -14.792 -0.402 18.855 1.00 95.88 114 ILE A O 1
ATOM 941 N N . ASP A 1 115 ? -15.607 -2.371 18.191 1.00 97.06 115 ASP A N 1
ATOM 942 C CA . ASP A 1 115 ? -16.038 -2.802 19.535 1.00 97.06 115 ASP A CA 1
ATOM 943 C C . ASP A 1 115 ? -14.868 -2.945 20.536 1.00 97.06 115 ASP A C 1
ATOM 9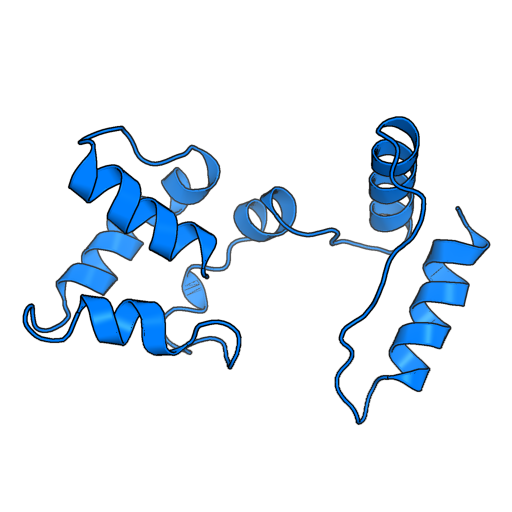45 O O . ASP A 1 115 ? -15.092 -3.059 21.742 1.00 97.06 115 ASP A O 1
ATOM 949 N N . LYS A 1 116 ? -13.622 -2.988 20.045 1.00 95.62 116 LYS A N 1
ATOM 950 C CA . LYS A 1 116 ? -12.395 -3.138 20.844 1.00 95.62 116 LYS A CA 1
ATOM 951 C C . LYS A 1 116 ? -11.535 -1.868 20.903 1.00 95.62 116 LYS A C 1
ATOM 953 O O . LYS A 1 116 ? -10.515 -1.891 21.602 1.00 95.62 116 LYS A O 1
ATOM 958 N N . MET A 1 117 ? -11.894 -0.827 20.145 1.00 91.00 117 MET A N 1
ATOM 959 C CA . MET A 1 117 ? -11.260 0.498 20.176 1.00 91.00 117 MET A CA 1
ATOM 960 C C . MET A 1 117 ? -11.497 1.160 21.528 1.00 91.00 117 MET A C 1
ATOM 962 O O . MET A 1 117 ? -10.474 1.568 22.131 1.00 91.00 117 MET A O 1
#

Sequence (117 aa):
MVNAHFAVELVRETGCKPPHYVQPIWDEYMAFHEARAAETRHQQLHASHYSHLDPEEARFVIPDLIKAFCIAGQPEEIVEQLRDLEKQGLNAISFIAPEDQRYRLIEDFSRRVIDKM

Radius of gyration: 17.57 Å; chains: 1; bounding box: 40×25×47 Å

Foldseek 3Di:
DVVLLVQVVVCVVPVDDRDPLQVVPNVVVVVVLVVDDPVCSNVVSCVPPPNHDDPVCVVSPDPSNCVVPHLDDFQVSSQVVVVVVVVVPDDDDDDPDDPVCVVVVVVCCCVSHVVVD

pLDDT: mean 93.51, std 3.56, range [75.94, 98.0]

Secondary structure (DSSP, 8-state):
-HHHHHHHHHHHHH-PPPPGGGGGGHHHHHHHHHTS-TTTHHHHHHTTTTT---TTTGGG--HHHHHHHS--SSHHHHHHHHHHHHHTT---------TTTHHHHHHHHHHHTGGG-